Protein AF-A0AA48LHJ1-F1 (afdb_monomer_lite)

pLDDT: mean 70.57, std 12.29, range [42.09, 87.44]

Foldseek 3Di:
DVVV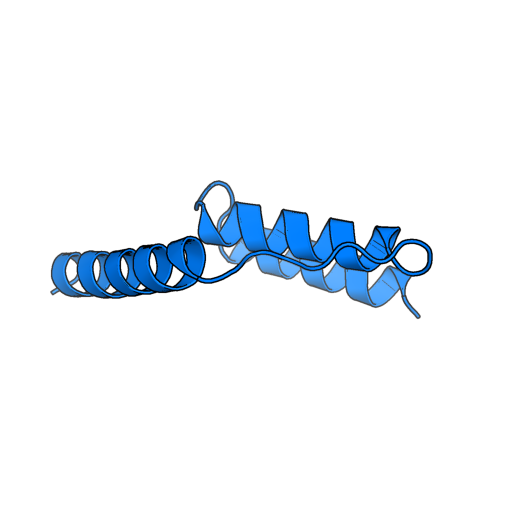VVVVLVVVLVVCVVPDDDDDDDDVVPLVVQLVVLVVCVSVVVDDPVVSVVSVVVSVVVVD

Radius of gyration: 14.24 Å; chains: 1; bounding box: 32×16×39 Å

Structure (mmCIF, N/CA/C/O backbone):
data_AF-A0AA48LHJ1-F1
#
_entry.id   AF-A0AA48LHJ1-F1
#
loop_
_atom_site.group_PDB
_atom_site.id
_atom_site.type_symbol
_atom_site.label_atom_id
_atom_site.label_alt_id
_atom_site.label_comp_id
_atom_site.label_asym_id
_atom_site.label_entity_id
_atom_site.label_seq_id
_atom_site.pdbx_PDB_ins_code
_atom_site.Cartn_x
_atom_site.Cartn_y
_atom_site.Cartn_z
_atom_site.occupancy
_atom_site.B_iso_or_equiv
_atom_site.auth_seq_id
_atom_site.auth_comp_id
_atom_site.auth_asym_id
_atom_site.auth_atom_id
_atom_site.pdbx_PDB_model_num
ATOM 1 N N . MET A 1 1 ? -12.517 1.430 -19.416 1.00 62.94 1 MET A N 1
ATOM 2 C CA . MET A 1 1 ? -12.002 2.532 -18.571 1.00 62.94 1 MET A CA 1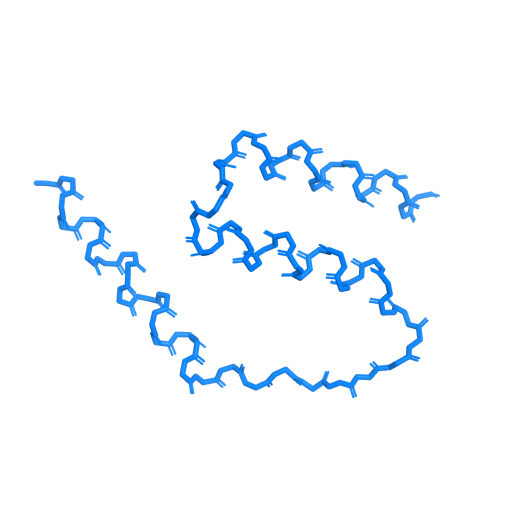
ATOM 3 C C . MET A 1 1 ? -11.388 2.032 -17.263 1.00 62.94 1 MET A C 1
ATOM 5 O O . MET A 1 1 ? -10.235 2.348 -17.022 1.00 62.94 1 MET A O 1
ATOM 9 N N . MET A 1 2 ? -12.064 1.175 -16.483 1.00 65.62 2 MET A N 1
ATOM 10 C CA . MET A 1 2 ? -11.505 0.580 -15.248 1.00 65.62 2 MET A CA 1
ATOM 11 C C . MET A 1 2 ? -10.355 -0.422 -15.490 1.00 65.62 2 MET A C 1
ATOM 13 O O . MET A 1 2 ? -9.350 -0.404 -14.790 1.00 65.62 2 MET A O 1
ATOM 17 N N . PHE A 1 3 ? -10.452 -1.240 -16.543 1.00 64.56 3 PHE A N 1
ATOM 18 C CA . PHE A 1 3 ? -9.407 -2.213 -16.905 1.00 64.56 3 PHE A CA 1
ATOM 19 C C . PHE A 1 3 ? -8.088 -1.569 -17.352 1.00 64.56 3 PHE A C 1
ATOM 21 O O . PHE A 1 3 ? -7.019 -2.118 -17.108 1.00 64.56 3 PHE A O 1
ATOM 28 N N . LEU A 1 4 ? -8.167 -0.381 -17.962 1.00 76.75 4 LEU A N 1
ATOM 29 C CA . LEU A 1 4 ? -6.997 0.414 -18.342 1.00 76.75 4 LEU A CA 1
ATOM 30 C C . LEU A 1 4 ? -6.219 0.848 -17.093 1.00 76.75 4 LEU A C 1
ATOM 32 O O . LEU A 1 4 ? -5.000 0.740 -17.051 1.00 76.75 4 LEU A O 1
ATOM 36 N N . TRP A 1 5 ? -6.944 1.250 -16.049 1.00 74.62 5 TRP A N 1
ATOM 37 C CA . TRP A 1 5 ? -6.373 1.624 -14.760 1.00 74.62 5 TRP A CA 1
ATOM 38 C C . TRP A 1 5 ? -5.734 0.439 -14.026 1.00 74.62 5 TRP A C 1
ATOM 40 O O . TRP A 1 5 ? -4.633 0.577 -13.502 1.00 74.62 5 TRP A O 1
ATOM 50 N N . LEU A 1 6 ? -6.359 -0.743 -14.057 1.00 72.00 6 LEU A N 1
ATOM 51 C CA . LEU A 1 6 ? -5.772 -1.967 -13.492 1.00 72.00 6 LEU A CA 1
ATOM 52 C C . LEU A 1 6 ? -4.461 -2.363 -14.183 1.00 72.00 6 LEU A C 1
ATOM 54 O O . LEU A 1 6 ? -3.512 -2.750 -13.507 1.00 72.00 6 LEU A O 1
ATOM 58 N N . PHE A 1 7 ? -4.379 -2.225 -15.508 1.00 74.38 7 PHE A N 1
ATOM 59 C CA . PHE A 1 7 ? -3.147 -2.501 -16.253 1.00 74.38 7 PHE A CA 1
ATOM 60 C C . PHE A 1 7 ? -2.034 -1.493 -15.947 1.00 74.38 7 PHE A C 1
ATOM 62 O O . PHE A 1 7 ? -0.875 -1.881 -15.822 1.00 74.38 7 PHE A O 1
ATOM 69 N N . VAL A 1 8 ? -2.377 -0.212 -15.790 1.00 77.44 8 VAL A N 1
ATOM 70 C CA . VAL A 1 8 ? -1.419 0.841 -15.419 1.00 77.44 8 VAL A CA 1
ATOM 71 C C . VAL A 1 8 ? -0.891 0.620 -14.001 1.00 77.44 8 VAL A C 1
ATOM 73 O O . VAL A 1 8 ? 0.322 0.619 -13.801 1.00 77.44 8 VAL A O 1
ATOM 76 N N . ILE A 1 9 ? -1.776 0.354 -13.034 1.00 73.06 9 ILE A N 1
ATOM 77 C CA . ILE A 1 9 ? -1.383 0.020 -11.658 1.00 73.06 9 ILE A CA 1
ATOM 78 C C . ILE A 1 9 ? -0.514 -1.247 -11.651 1.00 73.06 9 ILE A C 1
ATOM 80 O O . ILE A 1 9 ? 0.572 -1.242 -11.077 1.00 73.06 9 ILE A O 1
ATOM 84 N N . GLY A 1 10 ? -0.941 -2.305 -12.347 1.00 73.19 10 GLY A N 1
ATOM 85 C CA . GLY A 1 10 ? -0.203 -3.567 -12.432 1.00 73.19 10 GLY A CA 1
ATOM 86 C C . GLY A 1 10 ? 1.190 -3.418 -13.051 1.00 73.19 10 GLY A C 1
ATOM 87 O O . GLY A 1 10 ? 2.158 -3.978 -12.538 1.00 73.19 10 GLY A O 1
ATOM 88 N N . GLY A 1 11 ? 1.323 -2.619 -14.113 1.00 78.38 11 GLY A N 1
ATOM 89 C CA . GLY A 1 11 ? 2.608 -2.357 -14.767 1.00 78.38 11 GLY A CA 1
ATOM 90 C C . GLY A 1 11 ? 3.590 -1.592 -13.876 1.00 78.38 11 GLY A C 1
ATOM 91 O O . GLY A 1 11 ? 4.779 -1.912 -13.849 1.00 78.38 11 GLY A O 1
ATOM 92 N N . ILE A 1 12 ? 3.093 -0.628 -13.095 1.00 71.62 12 ILE A N 1
ATOM 93 C CA . ILE A 1 12 ? 3.907 0.129 -12.134 1.00 71.62 12 ILE A CA 1
ATOM 94 C C . ILE A 1 12 ? 4.381 -0.787 -10.992 1.00 71.62 12 ILE A C 1
ATOM 96 O O . ILE A 1 12 ? 5.562 -0.755 -10.643 1.00 71.62 12 ILE A O 1
ATOM 100 N N . ILE A 1 13 ? 3.502 -1.653 -10.467 1.00 68.44 13 ILE A N 1
ATOM 101 C CA . ILE A 1 13 ? 3.847 -2.656 -9.440 1.00 68.44 13 ILE A CA 1
ATOM 102 C C . ILE A 1 13 ? 4.966 -3.585 -9.935 1.00 68.44 13 ILE A C 1
ATOM 104 O O . ILE A 1 13 ? 5.944 -3.815 -9.217 1.00 68.44 13 ILE A O 1
ATOM 108 N N . TRP A 1 14 ? 4.858 -4.092 -11.166 1.00 70.31 14 TRP A N 1
ATOM 109 C CA . TRP A 1 14 ? 5.851 -4.993 -11.758 1.00 70.31 14 TRP A CA 1
ATOM 110 C C . TRP A 1 14 ? 7.213 -4.314 -11.969 1.00 70.31 14 TRP A C 1
ATOM 112 O O . TRP A 1 14 ? 8.260 -4.881 -11.654 1.00 70.31 14 TRP A O 1
ATOM 122 N N . TYR A 1 15 ? 7.210 -3.065 -12.437 1.00 71.19 15 TYR A N 1
ATOM 123 C CA . TYR A 1 15 ? 8.439 -2.300 -12.650 1.00 71.19 15 TYR A CA 1
ATOM 124 C C . TYR A 1 15 ? 9.193 -2.012 -11.341 1.00 71.19 15 TYR A C 1
ATOM 126 O O . TYR A 1 15 ? 10.423 -2.092 -11.297 1.00 71.19 15 TYR A O 1
ATOM 134 N N . LEU A 1 16 ? 8.468 -1.708 -10.261 1.00 63.06 16 LEU A N 1
ATOM 135 C CA . LEU A 1 16 ? 9.061 -1.413 -8.954 1.00 63.06 16 LEU A CA 1
ATOM 136 C C . LEU A 1 16 ? 9.593 -2.671 -8.249 1.00 63.06 16 LEU A C 1
ATOM 138 O O . LEU A 1 16 ? 10.653 -2.618 -7.626 1.00 63.06 16 LEU A O 1
ATOM 142 N N . THR A 1 17 ? 8.920 -3.816 -8.394 1.00 60.69 17 THR A N 1
ATOM 143 C CA . THR A 1 17 ? 9.361 -5.088 -7.786 1.00 60.69 17 THR A CA 1
ATOM 144 C C . THR A 1 17 ? 10.607 -5.679 -8.445 1.00 60.69 17 THR A C 1
ATOM 146 O O . THR A 1 17 ? 11.425 -6.279 -7.756 1.00 60.69 17 THR A O 1
ATOM 149 N N . VAL A 1 18 ? 10.821 -5.459 -9.745 1.00 62.00 18 VAL A N 1
ATOM 150 C CA . VAL A 1 18 ? 12.028 -5.927 -10.458 1.00 62.00 18 VAL A CA 1
ATOM 151 C C . VAL A 1 18 ? 13.304 -5.160 -10.068 1.00 62.00 18 VAL A C 1
ATOM 153 O O . VAL A 1 18 ? 14.404 -5.682 -10.238 1.00 62.00 18 VAL A O 1
ATOM 156 N N . LYS A 1 19 ? 13.191 -3.940 -9.523 1.00 54.66 19 LYS A N 1
ATOM 157 C CA . LYS A 1 19 ? 14.345 -3.090 -9.161 1.00 54.66 19 LYS A CA 1
ATOM 158 C C . LYS A 1 19 ? 14.593 -2.918 -7.658 1.00 54.66 19 LYS A C 1
ATOM 160 O O . LYS A 1 19 ? 15.650 -2.411 -7.287 1.00 54.66 19 LYS A O 1
ATOM 165 N N . GLY A 1 20 ? 13.657 -3.310 -6.796 1.00 49.09 20 GLY A N 1
ATOM 166 C CA . GLY A 1 20 ? 13.749 -3.094 -5.351 1.00 49.09 20 GLY A CA 1
ATOM 167 C C . GLY A 1 20 ? 14.326 -4.286 -4.591 1.00 49.09 20 GLY A C 1
ATOM 168 O O . GLY A 1 20 ? 13.570 -5.061 -4.020 1.00 49.09 20 GLY A O 1
ATOM 169 N N . SER A 1 21 ? 15.652 -4.418 -4.529 1.00 48.88 21 SER A N 1
ATOM 170 C CA . SER A 1 21 ? 16.304 -5.242 -3.497 1.00 48.88 21 SER A CA 1
ATOM 171 C C . SER A 1 21 ? 16.362 -4.439 -2.188 1.00 48.88 21 SER A C 1
ATOM 173 O O . SER A 1 21 ? 17.070 -3.428 -2.166 1.00 48.88 21 SER A O 1
ATOM 175 N N . PRO A 1 22 ? 15.676 -4.827 -1.094 1.00 55.38 22 PRO A N 1
ATOM 176 C CA . PRO A 1 22 ? 15.744 -4.070 0.152 1.00 55.38 22 PRO A CA 1
ATOM 177 C C . PRO A 1 22 ? 17.055 -4.383 0.893 1.00 55.38 22 PRO A C 1
ATOM 179 O O . PRO A 1 22 ? 17.351 -5.557 1.148 1.00 55.38 22 PRO A O 1
ATOM 182 N N . PRO A 1 23 ? 17.861 -3.374 1.273 1.00 51.31 23 PRO A N 1
ATOM 183 C CA . PRO A 1 23 ? 19.001 -3.586 2.146 1.00 51.31 23 PRO A CA 1
ATOM 184 C C . PRO A 1 23 ? 18.522 -3.858 3.577 1.00 51.31 23 PRO A C 1
ATOM 186 O O . PRO A 1 23 ? 17.836 -3.068 4.226 1.00 51.31 23 PRO A O 1
ATOM 189 N N . ARG A 1 24 ? 18.930 -5.024 4.062 1.00 54.16 24 ARG A N 1
ATOM 190 C CA . ARG A 1 24 ? 18.747 -5.534 5.417 1.00 54.16 24 ARG A CA 1
ATOM 191 C C . ARG A 1 24 ? 19.712 -4.818 6.371 1.00 54.16 24 ARG A C 1
ATOM 193 O O . ARG A 1 24 ? 20.912 -5.057 6.327 1.00 54.16 24 ARG A O 1
ATOM 200 N N . ASN A 1 25 ? 19.201 -3.965 7.242 1.00 42.09 25 ASN A N 1
ATOM 201 C CA . ASN A 1 25 ? 19.841 -3.540 8.491 1.00 42.09 25 ASN A CA 1
ATOM 202 C C . ASN A 1 25 ? 18.998 -4.117 9.659 1.00 42.09 25 ASN A C 1
ATOM 204 O O . ASN A 1 25 ? 18.038 -4.822 9.384 1.00 42.09 25 ASN A O 1
ATOM 208 N N . ASN A 1 26 ? 19.363 -4.007 10.938 1.00 50.22 26 ASN A N 1
ATOM 209 C CA . ASN A 1 26 ? 18.914 -5.023 11.912 1.00 50.22 26 ASN A CA 1
ATOM 210 C C . ASN A 1 26 ? 18.746 -4.550 13.371 1.00 50.22 26 ASN A C 1
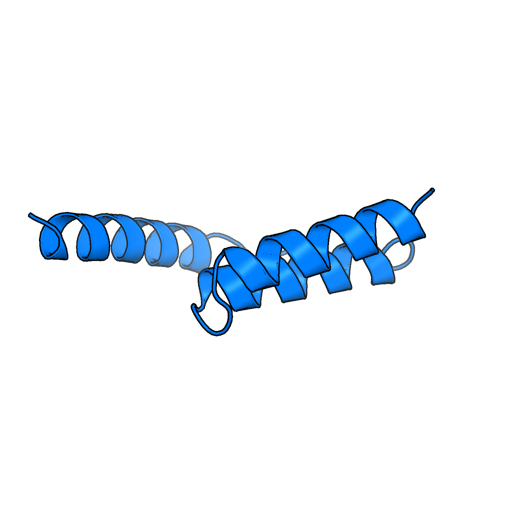ATOM 212 O O . ASN A 1 26 ? 19.192 -5.258 14.261 1.00 50.22 26 ASN A O 1
ATOM 216 N N . ASN A 1 27 ? 18.128 -3.398 13.681 1.00 44.19 27 ASN A N 1
ATOM 217 C CA . ASN A 1 27 ? 17.747 -3.142 15.095 1.00 44.19 27 ASN A CA 1
ATOM 218 C C . ASN A 1 27 ? 16.631 -2.113 15.386 1.00 44.19 27 ASN A C 1
ATOM 220 O O . ASN A 1 27 ? 16.095 -2.124 16.485 1.00 44.19 27 ASN A O 1
ATOM 224 N N . GLY A 1 28 ? 16.200 -1.294 14.417 1.00 50.03 28 GLY A N 1
ATOM 225 C CA . GLY A 1 28 ? 14.904 -0.570 14.434 1.00 50.03 28 GLY A CA 1
ATOM 226 C C . GLY A 1 28 ? 13.801 -1.310 13.656 1.00 50.03 28 GLY A C 1
ATOM 227 O O . GLY A 1 28 ? 12.839 -0.724 13.174 1.00 50.03 28 GLY A O 1
ATOM 228 N N . TYR A 1 29 ? 14.014 -2.609 13.437 1.00 50.06 29 TYR A N 1
ATOM 229 C CA . TYR A 1 29 ? 13.468 -3.350 12.305 1.00 50.06 29 TYR A CA 1
ATOM 230 C C . TYR A 1 29 ? 12.087 -3.953 12.523 1.00 50.06 29 TYR A C 1
ATOM 232 O O . TYR A 1 29 ? 11.457 -4.284 11.536 1.00 50.06 29 TYR A O 1
ATOM 240 N N . ARG A 1 30 ? 11.574 -4.095 13.752 1.00 52.16 30 ARG A N 1
ATOM 241 C CA . ARG A 1 30 ? 10.269 -4.758 13.957 1.00 52.16 30 ARG A CA 1
ATOM 242 C C . ARG A 1 30 ? 9.078 -3.926 13.484 1.00 52.16 30 ARG A C 1
ATOM 244 O O . ARG A 1 30 ? 8.230 -4.471 12.789 1.00 52.16 30 ARG A O 1
ATOM 251 N N . SER A 1 31 ? 9.037 -2.635 13.816 1.00 54.97 31 SER A N 1
ATOM 252 C CA . SER A 1 31 ? 7.989 -1.725 13.330 1.00 54.97 31 SER A CA 1
ATOM 253 C C . SER A 1 31 ? 8.104 -1.517 11.816 1.00 54.97 31 SER A C 1
ATOM 255 O O . SER A 1 31 ? 7.147 -1.749 11.078 1.00 54.97 31 SER A O 1
ATOM 257 N N . SER A 1 32 ? 9.312 -1.190 11.339 1.00 61.84 32 SER A N 1
ATOM 258 C CA . SER A 1 32 ? 9.571 -1.006 9.908 1.00 61.84 32 SER A CA 1
ATOM 259 C C . SER A 1 32 ? 9.221 -2.263 9.104 1.00 61.84 32 SER A C 1
ATOM 261 O O . SER A 1 32 ? 8.576 -2.169 8.068 1.00 61.84 32 SER A O 1
ATOM 263 N N . GLN A 1 33 ? 9.526 -3.455 9.630 1.00 67.31 33 GLN A N 1
ATOM 264 C CA . GLN A 1 33 ? 9.142 -4.728 9.019 1.00 67.31 33 GLN A CA 1
ATOM 265 C C . GLN A 1 33 ? 7.632 -4.976 9.082 1.00 67.31 33 GLN A C 1
ATOM 267 O O . GLN A 1 33 ? 7.075 -5.495 8.122 1.00 67.31 33 GLN A O 1
ATOM 272 N N . ALA A 1 34 ? 6.942 -4.614 10.169 1.00 76.81 34 ALA A N 1
ATOM 273 C CA . ALA A 1 34 ? 5.486 -4.741 10.246 1.00 76.81 34 ALA A CA 1
ATOM 274 C C . ALA A 1 34 ? 4.792 -3.841 9.213 1.00 76.81 34 ALA A C 1
ATOM 276 O O . ALA A 1 34 ? 3.882 -4.293 8.515 1.00 76.81 34 ALA A O 1
ATOM 277 N N . LYS A 1 35 ? 5.275 -2.606 9.056 1.00 80.38 35 LYS A N 1
ATOM 278 C CA . LYS A 1 35 ? 4.811 -1.662 8.036 1.00 80.38 35 LYS A CA 1
ATOM 279 C C . LYS A 1 35 ? 5.153 -2.130 6.622 1.00 80.38 35 LYS A C 1
ATOM 281 O O . LYS A 1 35 ? 4.282 -2.121 5.766 1.00 80.38 35 LYS A O 1
ATOM 286 N N . GLU A 1 36 ? 6.363 -2.631 6.391 1.00 79.94 36 GLU A N 1
ATOM 287 C CA . GLU A 1 36 ? 6.785 -3.188 5.099 1.00 79.94 36 GLU A C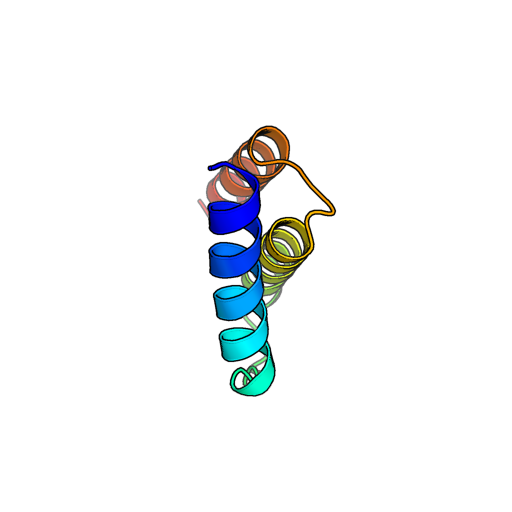A 1
ATOM 288 C C . GLU A 1 36 ? 5.959 -4.424 4.715 1.00 79.94 36 GLU A C 1
ATOM 290 O O . GLU A 1 36 ? 5.546 -4.567 3.567 1.00 79.94 36 GLU A O 1
ATOM 295 N N . ILE A 1 37 ? 5.645 -5.300 5.675 1.00 83.81 37 ILE A N 1
ATOM 296 C CA . ILE A 1 37 ? 4.750 -6.442 5.457 1.00 83.81 37 ILE A CA 1
ATOM 297 C C . ILE A 1 37 ? 3.337 -5.957 5.125 1.00 83.81 37 ILE A C 1
ATOM 299 O O . ILE A 1 37 ? 2.689 -6.529 4.248 1.00 83.81 37 ILE A O 1
ATOM 303 N N . LEU A 1 38 ? 2.848 -4.924 5.810 1.00 82.94 38 LEU A N 1
ATOM 304 C CA . LEU A 1 38 ? 1.531 -4.349 5.556 1.00 82.94 38 LEU A CA 1
ATOM 305 C C . LEU A 1 38 ? 1.456 -3.720 4.156 1.00 82.94 38 LEU A C 1
ATOM 307 O O . LEU A 1 38 ? 0.537 -4.029 3.397 1.00 82.94 38 LEU A O 1
ATOM 311 N N . ASP A 1 39 ? 2.456 -2.920 3.790 1.00 82.44 39 ASP A N 1
ATOM 312 C CA . ASP A 1 39 ? 2.612 -2.316 2.464 1.00 82.44 39 ASP A CA 1
ATOM 313 C C . ASP A 1 39 ? 2.711 -3.397 1.385 1.00 82.44 39 ASP A C 1
ATOM 315 O O . ASP A 1 39 ? 2.051 -3.311 0.351 1.00 82.44 39 ASP A O 1
ATOM 319 N N . GLN A 1 40 ? 3.468 -4.467 1.640 1.00 78.62 40 GLN A N 1
ATOM 320 C CA . GLN A 1 40 ? 3.594 -5.589 0.720 1.00 78.62 40 GLN A CA 1
ATOM 321 C C . GLN A 1 40 ? 2.260 -6.321 0.529 1.00 78.62 40 GLN A C 1
ATOM 323 O O . GLN A 1 40 ? 1.918 -6.674 -0.596 1.00 78.62 40 GLN A O 1
ATOM 328 N N . ARG A 1 41 ? 1.491 -6.554 1.597 1.00 78.00 41 ARG A N 1
ATOM 329 C CA . ARG A 1 41 ? 0.173 -7.209 1.522 1.00 78.00 41 ARG A CA 1
ATOM 330 C C . ARG A 1 41 ? -0.846 -6.350 0.781 1.00 78.00 41 ARG A C 1
ATOM 332 O O . ARG A 1 41 ? -1.612 -6.882 -0.018 1.00 78.00 41 ARG A O 1
ATOM 339 N N . PHE A 1 42 ? -0.821 -5.037 0.997 1.00 78.00 42 PHE A N 1
ATOM 340 C CA . PHE A 1 42 ? -1.661 -4.095 0.259 1.00 78.00 42 PHE A CA 1
ATOM 341 C C . PHE A 1 42 ? -1.270 -4.034 -1.219 1.00 78.00 42 PHE A C 1
ATOM 343 O O . PHE A 1 42 ? -2.126 -4.157 -2.090 1.00 78.00 42 PHE A O 1
ATOM 350 N N . ALA A 1 43 ? 0.030 -3.968 -1.517 1.00 76.69 43 ALA A N 1
ATOM 351 C CA . ALA A 1 43 ? 0.546 -4.005 -2.883 1.00 76.69 43 ALA A CA 1
ATOM 352 C C . ALA A 1 43 ? 0.236 -5.329 -3.606 1.00 76.69 43 ALA A C 1
ATOM 354 O O . ALA A 1 43 ? 0.039 -5.337 -4.819 1.00 76.69 43 ALA A O 1
ATOM 355 N N . LYS A 1 44 ? 0.159 -6.446 -2.868 1.00 77.81 44 LYS A N 1
ATOM 356 C CA . LYS A 1 44 ? -0.300 -7.752 -3.371 1.00 77.81 44 LYS A CA 1
ATOM 357 C C . LYS A 1 44 ? -1.821 -7.845 -3.537 1.00 77.81 44 LYS A C 1
ATOM 359 O O . LYS A 1 44 ? -2.294 -8.816 -4.120 1.00 77.81 44 LYS A O 1
ATOM 364 N N . GLY A 1 45 ? -2.583 -6.878 -3.024 1.00 75.12 45 GLY A N 1
ATOM 365 C CA . GLY A 1 45 ? -4.046 -6.921 -2.995 1.00 75.12 45 GLY A CA 1
ATOM 366 C C . GLY A 1 45 ? -4.620 -7.966 -2.031 1.00 75.12 45 GLY A C 1
ATOM 367 O O . GLY A 1 45 ? -5.787 -8.321 -2.154 1.00 75.12 45 GLY A O 1
ATOM 368 N N . GLU A 1 46 ? -3.822 -8.474 -1.081 1.00 82.31 46 GLU A N 1
ATOM 369 C CA . GLU A 1 46 ? -4.287 -9.407 -0.038 1.00 82.31 46 GLU A CA 1
ATOM 370 C C . GLU A 1 46 ? -5.181 -8.710 0.999 1.00 82.31 46 GLU A C 1
ATOM 372 O O . GLU A 1 46 ? -5.944 -9.363 1.709 1.00 82.31 46 GLU A O 1
ATOM 377 N N . ILE A 1 47 ? -5.071 -7.383 1.094 1.00 77.62 47 ILE A N 1
ATOM 378 C CA . ILE A 1 47 ? -5.866 -6.530 1.975 1.00 77.62 47 ILE A CA 1
ATOM 379 C C . ILE A 1 47 ? -6.410 -5.340 1.188 1.00 77.62 47 ILE A C 1
ATOM 381 O O . ILE A 1 47 ? -5.758 -4.835 0.274 1.00 77.62 47 ILE A O 1
ATOM 385 N N . ASP A 1 48 ? -7.608 -4.895 1.554 1.00 79.19 48 ASP A N 1
ATOM 386 C CA . ASP A 1 48 ? -8.232 -3.715 0.970 1.00 79.19 48 ASP A CA 1
ATOM 387 C C . ASP A 1 48 ? -7.690 -2.420 1.599 1.00 79.19 48 ASP A C 1
ATOM 389 O O . ASP A 1 48 ? -7.010 -2.419 2.631 1.00 79.19 48 ASP A O 1
ATOM 393 N N . GLU A 1 49 ? -8.023 -1.288 0.983 1.00 79.50 49 GLU A N 1
ATOM 394 C CA . GLU A 1 49 ? -7.605 0.029 1.468 1.00 79.50 49 GLU A CA 1
ATOM 395 C C . GLU A 1 49 ? -8.127 0.309 2.885 1.00 79.50 49 GLU A C 1
ATOM 397 O O . GLU A 1 49 ? -7.408 0.865 3.716 1.00 79.50 49 GLU A O 1
ATOM 402 N N . SER A 1 50 ? -9.349 -0.134 3.200 1.00 77.06 50 SER A N 1
ATOM 403 C CA . SER A 1 50 ? -9.951 0.098 4.515 1.00 77.06 50 SER A CA 1
ATOM 404 C C . SER A 1 50 ? -9.190 -0.620 5.639 1.00 77.06 50 SER A C 1
ATOM 406 O O . SER A 1 50 ? -8.991 -0.060 6.721 1.00 77.06 50 SER A O 1
ATOM 408 N N . THR A 1 51 ? -8.717 -1.840 5.379 1.00 81.19 51 THR A N 1
ATOM 409 C CA . THR A 1 51 ? -7.929 -2.657 6.309 1.00 81.19 51 THR A CA 1
ATOM 410 C C . THR A 1 51 ? -6.506 -2.132 6.424 1.00 81.19 51 THR A C 1
ATOM 412 O O . THR A 1 51 ? -5.990 -2.022 7.539 1.00 81.19 51 THR A O 1
ATOM 415 N N . TYR A 1 52 ? -5.898 -1.740 5.302 1.00 82.88 52 TYR A N 1
ATOM 416 C CA . TYR A 1 52 ? -4.571 -1.132 5.275 1.00 82.88 52 TYR A CA 1
ATOM 417 C C . TYR A 1 52 ? -4.503 0.120 6.159 1.00 82.88 52 TYR A C 1
ATOM 419 O O . TYR A 1 52 ? -3.652 0.207 7.045 1.00 82.88 52 TYR A O 1
ATOM 427 N N . GLN A 1 53 ? -5.450 1.050 5.997 1.00 84.31 53 GLN A N 1
ATOM 428 C CA . GLN A 1 53 ? -5.481 2.292 6.776 1.00 84.31 53 GLN A CA 1
ATOM 429 C C . GLN A 1 53 ? -5.636 2.029 8.282 1.00 84.31 53 GLN A C 1
ATOM 431 O O . GLN A 1 53 ? -4.911 2.608 9.088 1.00 84.31 53 GLN A O 1
ATOM 436 N N . LYS A 1 54 ? -6.521 1.104 8.680 1.00 86.69 54 LYS A N 1
ATOM 437 C CA . LYS A 1 54 ? -6.717 0.740 10.098 1.00 86.69 54 LYS A CA 1
ATOM 438 C C . LYS A 1 54 ? -5.455 0.163 10.738 1.00 86.69 54 LYS A C 1
ATOM 440 O O . LYS A 1 54 ? -5.152 0.478 11.886 1.00 86.69 54 LYS A O 1
ATOM 445 N N . MET A 1 55 ? -4.742 -0.704 10.020 1.00 84.00 55 MET A N 1
ATOM 446 C CA . MET A 1 55 ? -3.518 -1.332 10.523 1.00 84.00 55 MET A CA 1
ATOM 447 C C . MET A 1 55 ? -2.355 -0.341 10.574 1.00 84.00 55 MET A C 1
ATOM 449 O O . MET A 1 55 ? -1.593 -0.351 11.536 1.00 84.00 55 MET A O 1
ATOM 453 N N . LYS A 1 56 ? -2.260 0.555 9.588 1.00 85.12 56 LYS A N 1
ATOM 454 C CA . LYS A 1 56 ? -1.254 1.616 9.557 1.00 85.12 56 LYS A CA 1
ATOM 455 C C . LYS A 1 56 ? -1.393 2.570 10.746 1.00 85.12 56 LYS A C 1
ATOM 457 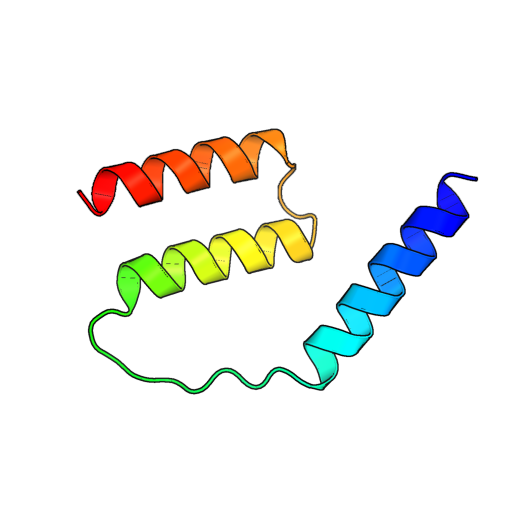O O . LYS A 1 56 ? -0.398 2.841 11.404 1.00 85.12 56 LYS A O 1
ATOM 462 N N . ILE A 1 57 ? -2.614 3.016 11.052 1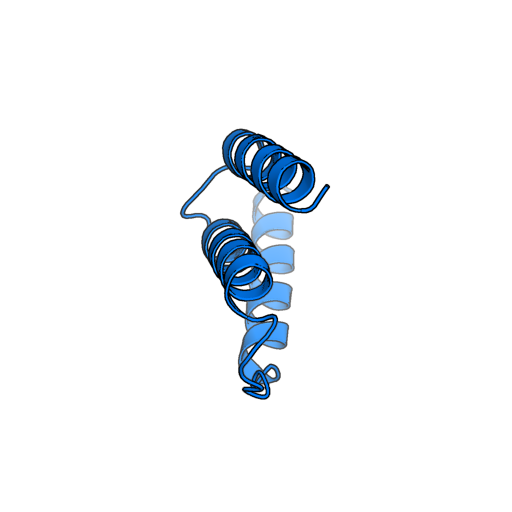.00 87.44 57 ILE A N 1
ATOM 463 C CA . ILE A 1 57 ? -2.878 3.916 12.189 1.00 87.44 57 ILE A CA 1
ATOM 464 C C . ILE A 1 57 ? -2.460 3.264 13.512 1.00 87.44 57 ILE A C 1
ATOM 466 O O . ILE A 1 57 ? -1.785 3.894 14.314 1.00 87.44 57 ILE A O 1
ATOM 470 N N . ARG A 1 58 ? -2.792 1.982 13.717 1.00 85.12 58 ARG A N 1
ATOM 471 C CA . ARG A 1 58 ? -2.385 1.248 14.927 1.00 85.12 58 ARG A CA 1
ATOM 472 C C . ARG A 1 58 ? -0.869 1.146 15.077 1.00 85.12 58 ARG A C 1
ATOM 474 O O . ARG A 1 58 ? -0.361 1.319 16.175 1.00 85.12 58 ARG A O 1
ATOM 481 N N . LEU A 1 59 ? -0.156 0.887 13.981 1.00 83.31 59 LEU A N 1
ATOM 482 C CA . LEU A 1 59 ? 1.308 0.839 13.997 1.00 83.31 59 LEU A CA 1
ATOM 483 C C . LEU A 1 59 ? 1.923 2.211 14.314 1.00 83.31 59 LEU A C 1
ATOM 485 O O . LEU A 1 59 ? 2.914 2.272 15.027 1.00 83.31 59 LEU A O 1
ATOM 489 N N . GLU A 1 60 ? 1.332 3.306 13.828 1.00 82.88 60 GLU A N 1
ATOM 490 C CA . GLU A 1 60 ? 1.783 4.674 14.136 1.00 82.88 60 GLU A CA 1
ATOM 491 C C . GLU A 1 60 ? 1.491 5.083 15.593 1.00 82.88 60 GLU A C 1
ATOM 493 O O . GLU A 1 60 ? 2.266 5.835 16.183 1.00 82.88 60 GLU A O 1
ATOM 498 N N . GLU A 1 61 ? 0.404 4.583 16.190 1.00 83.00 61 GLU A N 1
ATOM 499 C CA . GLU A 1 61 ? 0.089 4.775 17.614 1.00 83.00 61 GLU A CA 1
ATOM 500 C C . GLU A 1 61 ? 1.048 4.009 18.537 1.00 83.00 61 GLU A C 1
ATOM 502 O O . GLU A 1 61 ? 1.388 4.519 19.599 1.00 83.00 61 GLU A O 1
ATOM 507 N N . GLU A 1 62 ? 1.515 2.822 18.135 1.00 73.44 62 GLU A N 1
ATOM 508 C CA . GLU A 1 62 ? 2.494 2.026 18.895 1.00 73.44 62 GLU A CA 1
ATOM 509 C C . GLU A 1 62 ? 3.920 2.609 18.864 1.00 73.44 62 GLU A C 1
ATOM 511 O O . GLU A 1 62 ? 4.736 2.276 19.724 1.00 73.44 62 GLU A O 1
ATOM 516 N N . GLU A 1 63 ? 4.241 3.470 17.891 1.00 67.19 63 GLU A N 1
ATOM 517 C CA . GLU A 1 63 ? 5.543 4.149 17.802 1.00 67.19 63 GLU A CA 1
ATOM 518 C C . GLU A 1 63 ? 5.643 5.436 18.646 1.00 67.19 63 GLU A C 1
ATOM 520 O O . GLU A 1 63 ? 6.736 6.002 18.747 1.00 67.19 63 GLU A O 1
ATOM 525 N N . ARG A 1 64 ? 4.535 5.911 19.233 1.00 57.06 64 ARG A N 1
ATOM 526 C CA . ARG A 1 64 ? 4.470 7.124 20.070 1.00 57.06 64 ARG A CA 1
ATOM 527 C C . ARG A 1 64 ? 4.634 6.837 21.559 1.00 57.06 64 ARG A C 1
ATOM 529 O O . ARG A 1 64 ? 5.273 7.692 22.214 1.00 57.06 64 ARG A O 1
#

Sequence (64 aa):
MMFLWLFVIGGIIWYLTVKGSPPRNNNGYRSSQAKEILDQRFAKGEIDESTYQKMKIRLEEEER

Secondary structure (DSSP, 8-state):
-HHHHHHHHHHHHHHHHHH-------SSHHHHHHHHHHHHHHHTTSS-HHHHHHHHHHHHHHT-